Protein AF-A0A812UHP7-F1 (afdb_monomer_lite)

Radius of gyration: 18.54 Å; chains: 1; bounding box: 43×24×58 Å

Secondary structure (DSSP, 8-state):
-HHHHHHHHHHHHHHHHHHHHHHHHHHHHHHHHHHHHHHH-HHHHHHHHHHHHHHHHHHHHHHHHH---THHHHHHHHHH---HHHHHHHHHHHHHHHHHHTT-

InterPro domains:
  IPR036259 MFS transporter superfamily [G3DSA:1.20.1250.20] (3-102)
  IPR036259 MFS transporter superfamily [SSF103473] (8-95)

Organism: NCBI:txid878477

pLDDT: mean 80.84, std 5.12, range [55.75, 88.25]

Structure (mmCIF, N/CA/C/O backbone):
data_AF-A0A812UHP7-F1
#
_entry.id   AF-A0A812UHP7-F1
#
loop_
_atom_site.group_PDB
_atom_site.id
_atom_site.type_symbol
_atom_site.label_atom_id
_atom_site.label_alt_id
_atom_site.label_comp_id
_atom_site.label_asym_id
_atom_site.label_entity_id
_atom_site.label_seq_id
_atom_site.pdbx_PDB_ins_code
_atom_site.Cartn_x
_atom_site.Cartn_y
_atom_site.Cartn_z
_atom_site.occupancy
_atom_site.B_iso_or_equiv
_atom_site.auth_seq_id
_atom_site.auth_comp_id
_atom_site.auth_asym_id
_atom_site.auth_atom_id
_atom_site.pdbx_PDB_model_num
ATOM 1 N N . MET A 1 1 ? 25.227 8.575 -22.481 1.00 57.00 1 MET A N 1
ATOM 2 C CA . MET A 1 1 ? 24.457 9.196 -21.381 1.00 57.00 1 MET A CA 1
ATOM 3 C C . MET A 1 1 ? 22.945 9.098 -21.595 1.00 57.00 1 MET A C 1
ATOM 5 O O . MET A 1 1 ? 22.236 9.124 -20.602 1.00 57.00 1 MET A O 1
ATOM 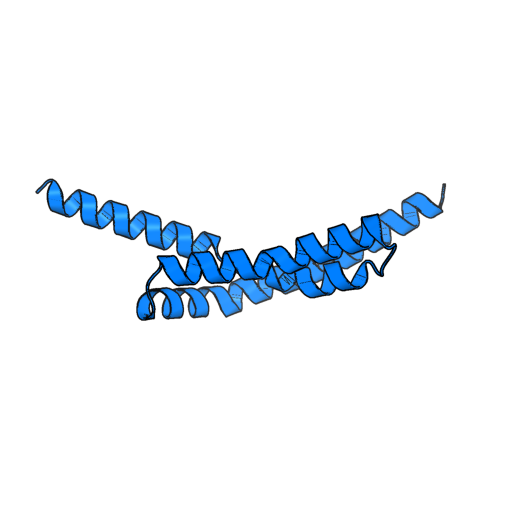9 N N . ASP A 1 2 ? 22.453 8.873 -22.821 1.00 76.50 2 ASP A N 1
ATOM 10 C CA . ASP A 1 2 ? 21.007 8.771 -23.111 1.00 76.50 2 ASP A CA 1
ATOM 11 C C . ASP A 1 2 ? 20.261 7.647 -22.377 1.00 76.50 2 ASP A C 1
ATOM 13 O O . ASP A 1 2 ? 19.099 7.812 -22.017 1.00 76.50 2 ASP A O 1
ATOM 17 N N . TYR A 1 3 ? 20.921 6.516 -22.102 1.00 77.62 3 TYR A N 1
ATOM 18 C CA . TYR A 1 3 ? 20.265 5.366 -21.468 1.00 77.62 3 TYR A CA 1
ATOM 19 C C . TYR A 1 3 ? 19.784 5.661 -20.038 1.00 77.62 3 TYR A C 1
ATOM 21 O O . TYR A 1 3 ? 18.705 5.221 -19.651 1.00 77.62 3 TYR A O 1
ATOM 29 N N . CYS A 1 4 ? 20.550 6.437 -19.259 1.00 81.94 4 CYS A N 1
ATOM 30 C CA . CYS A 1 4 ? 20.145 6.838 -17.911 1.00 81.94 4 CYS A CA 1
ATOM 31 C C . CYS A 1 4 ? 18.913 7.741 -17.960 1.00 81.94 4 CYS A C 1
ATOM 33 O O . CYS A 1 4 ? 18.013 7.605 -17.139 1.00 81.94 4 CYS A O 1
ATOM 35 N N . GLN A 1 5 ? 18.866 8.654 -18.931 1.00 86.56 5 GLN A N 1
ATOM 36 C CA . GLN A 1 5 ? 17.778 9.615 -19.054 1.00 86.56 5 GLN A CA 1
ATOM 37 C C . GLN A 1 5 ? 16.482 8.949 -19.532 1.00 86.56 5 GLN A C 1
ATOM 39 O O . GLN A 1 5 ? 15.418 9.237 -18.988 1.00 86.56 5 GLN A O 1
ATOM 44 N N . ALA A 1 6 ? 16.569 8.009 -20.479 1.00 83.88 6 ALA A N 1
ATOM 45 C CA . ALA A 1 6 ? 15.428 7.200 -20.902 1.00 83.88 6 ALA A CA 1
ATOM 46 C C . ALA A 1 6 ? 14.873 6.352 -19.743 1.00 83.88 6 ALA A C 1
ATOM 48 O O . ALA A 1 6 ? 13.675 6.384 -19.480 1.00 83.88 6 ALA A O 1
ATOM 49 N N . ALA A 1 7 ? 15.752 5.689 -18.981 1.00 79.88 7 ALA A N 1
ATOM 50 C CA . ALA A 1 7 ? 15.346 4.889 -17.825 1.00 79.88 7 ALA A CA 1
ATOM 51 C C . ALA A 1 7 ? 14.647 5.724 -16.735 1.00 79.88 7 ALA A C 1
ATOM 53 O O . ALA A 1 7 ? 13.674 5.272 -16.132 1.00 79.88 7 ALA A O 1
ATOM 54 N N . ILE A 1 8 ? 15.114 6.955 -16.493 1.00 83.81 8 ILE A N 1
ATOM 55 C CA . ILE A 1 8 ? 14.467 7.876 -15.550 1.00 83.81 8 ILE A CA 1
ATOM 56 C C . ILE A 1 8 ? 13.075 8.275 -16.051 1.00 83.81 8 ILE A C 1
ATOM 58 O O . ILE A 1 8 ? 12.121 8.225 -15.277 1.00 83.81 8 ILE A O 1
ATOM 62 N N . ASN A 1 9 ? 12.941 8.640 -17.328 1.00 86.75 9 ASN A N 1
ATOM 63 C CA . ASN A 1 9 ? 11.659 9.057 -17.901 1.00 86.75 9 ASN A CA 1
ATOM 64 C C . ASN A 1 9 ? 10.610 7.938 -17.856 1.00 86.75 9 ASN A C 1
ATOM 66 O O . ASN A 1 9 ? 9.468 8.196 -17.476 1.00 86.75 9 ASN A O 1
ATOM 70 N N . ASP A 1 10 ? 11.004 6.702 -18.166 1.00 84.38 10 ASP A N 1
ATOM 71 C CA . ASP A 1 10 ? 10.112 5.545 -18.077 1.00 84.38 10 ASP A CA 1
ATOM 72 C C . ASP A 1 10 ? 9.654 5.310 -16.635 1.00 84.38 10 ASP A C 1
ATOM 74 O O . ASP A 1 10 ? 8.463 5.123 -16.374 1.00 84.38 10 ASP A O 1
ATOM 78 N N . ASN A 1 11 ? 10.579 5.386 -15.673 1.00 81.56 11 ASN A N 1
ATOM 79 C CA . ASN A 1 11 ? 10.241 5.228 -14.264 1.00 81.56 11 ASN A CA 1
ATOM 80 C C . ASN A 1 11 ? 9.280 6.320 -13.770 1.00 81.56 11 ASN A C 1
ATOM 82 O O . ASN A 1 11 ? 8.330 6.019 -13.049 1.00 81.56 11 ASN A O 1
ATOM 86 N N . LEU A 1 12 ? 9.495 7.578 -14.167 1.00 84.62 12 LEU A N 1
ATOM 87 C CA . LEU A 1 12 ? 8.615 8.693 -13.809 1.00 84.62 12 LEU A CA 1
ATOM 88 C C . LEU A 1 12 ? 7.210 8.516 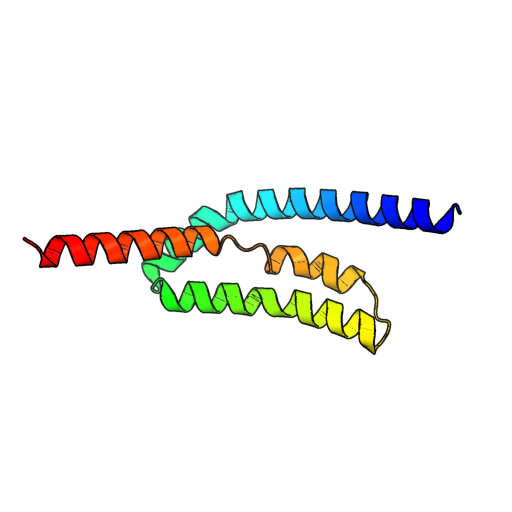-14.393 1.00 84.62 12 LEU A C 1
ATOM 90 O O . LEU A 1 12 ? 6.224 8.708 -13.680 1.00 84.62 12 LEU A O 1
ATOM 94 N N . PHE A 1 13 ? 7.113 8.106 -15.660 1.00 87.44 13 PHE A N 1
ATOM 95 C CA . PHE A 1 13 ? 5.831 7.861 -16.314 1.00 87.44 13 PHE A CA 1
ATOM 96 C C . PHE A 1 13 ? 5.042 6.773 -15.578 1.00 87.44 13 PHE A C 1
ATOM 98 O O . PHE A 1 13 ? 3.927 7.027 -15.118 1.00 87.44 13 PHE A O 1
ATOM 105 N N . TRP A 1 14 ? 5.643 5.599 -15.366 1.00 81.25 14 TRP A N 1
ATOM 106 C CA . TRP A 1 14 ? 4.980 4.489 -14.678 1.00 81.25 14 TRP A CA 1
ATOM 107 C C . TRP A 1 14 ? 4.647 4.807 -13.219 1.00 81.25 14 TRP A C 1
ATOM 109 O O . TRP A 1 14 ? 3.547 4.493 -12.767 1.00 81.25 14 TRP A O 1
ATOM 119 N N . SER A 1 15 ? 5.534 5.501 -12.503 1.00 81.00 15 SER A N 1
ATOM 120 C CA . SER A 1 15 ? 5.274 5.926 -11.122 1.00 81.00 15 SER A CA 1
ATOM 121 C C . SER A 1 15 ? 4.082 6.882 -11.036 1.00 81.00 15 SER A C 1
ATOM 123 O O . SER A 1 15 ? 3.256 6.754 -10.136 1.00 81.00 15 SER A O 1
ATOM 125 N N . SER A 1 16 ? 3.945 7.809 -11.990 1.00 85.31 16 SER A N 1
ATOM 126 C CA . SER A 1 16 ? 2.818 8.749 -12.016 1.00 85.31 16 SER A CA 1
ATOM 127 C C . SER A 1 16 ? 1.480 8.064 -12.314 1.00 85.31 16 SER A C 1
ATOM 129 O O . SER A 1 16 ? 0.484 8.342 -11.646 1.00 85.31 16 SER A O 1
ATOM 131 N N . VAL A 1 17 ? 1.464 7.109 -13.251 1.00 85.94 17 VAL A N 1
ATOM 132 C CA . VAL A 1 17 ? 0.276 6.307 -13.584 1.00 85.94 17 VAL A CA 1
ATOM 133 C C . VAL A 1 17 ? -0.177 5.490 -12.376 1.00 85.94 17 VAL A C 1
ATOM 135 O O . VAL A 1 17 ? -1.363 5.471 -12.047 1.00 85.94 17 VAL A O 1
ATOM 138 N N . ILE A 1 18 ? 0.765 4.853 -11.680 1.00 82.44 18 ILE A N 1
ATOM 139 C CA . ILE A 1 18 ? 0.463 4.039 -10.501 1.00 82.44 18 ILE A CA 1
ATOM 140 C C . ILE A 1 18 ? 0.020 4.911 -9.332 1.00 82.44 18 ILE A C 1
ATOM 142 O O . ILE A 1 18 ? -0.937 4.553 -8.658 1.00 82.44 18 ILE A O 1
ATOM 146 N N . GLY A 1 19 ? 0.644 6.071 -9.118 1.00 82.19 19 GLY A N 1
ATOM 147 C CA . GLY A 1 19 ? 0.220 7.008 -8.077 1.00 82.19 19 GLY A CA 1
ATOM 148 C C . GLY A 1 19 ? -1.210 7.518 -8.293 1.00 82.19 19 GLY A C 1
ATOM 149 O O . GLY A 1 19 ? -1.999 7.584 -7.347 1.00 82.19 19 GLY A O 1
ATOM 150 N N . ALA A 1 20 ? -1.586 7.812 -9.541 1.00 85.94 20 ALA A N 1
ATOM 151 C CA . ALA A 1 20 ? -2.952 8.204 -9.882 1.00 85.94 20 ALA A CA 1
ATOM 152 C C . ALA A 1 20 ? -3.952 7.054 -9.665 1.00 85.94 20 ALA A C 1
ATOM 154 O O . ALA A 1 20 ? -5.004 7.256 -9.055 1.00 85.94 20 ALA A O 1
ATOM 155 N N . ALA A 1 21 ? -3.608 5.840 -10.109 1.00 83.81 21 ALA A N 1
ATOM 156 C CA . ALA A 1 21 ? -4.427 4.650 -9.888 1.00 83.81 21 ALA A CA 1
ATOM 157 C C . ALA A 1 21 ? -4.579 4.331 -8.390 1.00 83.81 21 ALA A C 1
ATOM 159 O O . ALA A 1 21 ? -5.691 4.094 -7.927 1.00 83.81 21 ALA A O 1
ATOM 160 N N . GLY A 1 22 ? -3.491 4.401 -7.620 1.00 83.50 22 GLY A N 1
ATOM 161 C CA . GLY A 1 22 ? -3.481 4.215 -6.170 1.00 83.50 22 GLY A CA 1
ATOM 162 C C . GLY A 1 22 ? -4.376 5.227 -5.461 1.00 83.50 22 GLY A C 1
ATOM 163 O O . GLY A 1 22 ? -5.221 4.843 -4.662 1.00 83.50 22 GLY A O 1
ATOM 164 N N . SER A 1 23 ? -4.298 6.508 -5.831 1.00 82.75 23 SER A N 1
ATOM 165 C CA . SER A 1 23 ? -5.170 7.557 -5.275 1.00 82.75 23 SER A CA 1
ATOM 166 C C . SER A 1 23 ? -6.656 7.271 -5.520 1.00 82.75 23 SER A C 1
ATOM 168 O O . SER A 1 23 ? -7.487 7.448 -4.629 1.00 82.75 23 SER A O 1
ATOM 170 N N . PHE A 1 24 ? -6.998 6.784 -6.715 1.00 85.19 24 PHE A N 1
ATOM 171 C CA . PHE A 1 24 ? -8.363 6.369 -7.033 1.00 85.19 24 PHE A CA 1
ATOM 172 C C . PHE A 1 24 ? -8.799 5.143 -6.216 1.00 85.19 24 PHE A C 1
ATOM 174 O O . PHE A 1 24 ? -9.904 5.126 -5.671 1.00 85.19 24 PHE A O 1
ATOM 181 N N . LEU A 1 25 ? -7.921 4.143 -6.071 1.00 84.00 25 LEU A N 1
ATOM 182 C CA . LEU A 1 25 ? -8.158 2.989 -5.203 1.00 84.00 25 LEU A CA 1
ATOM 183 C C . LEU A 1 25 ? -8.370 3.411 -3.746 1.00 84.00 25 LEU A C 1
ATOM 185 O O . LEU A 1 25 ? -9.299 2.915 -3.120 1.00 84.00 25 LEU A O 1
ATOM 189 N N . HIS A 1 26 ? -7.584 4.347 -3.215 1.00 83.25 26 HIS A N 1
ATOM 190 C CA . HIS A 1 26 ? -7.775 4.870 -1.861 1.00 83.25 26 HIS A CA 1
ATOM 191 C C . HIS A 1 26 ? -9.136 5.541 -1.691 1.00 83.25 26 HIS A C 1
ATOM 193 O O . HIS A 1 26 ? -9.803 5.319 -0.682 1.00 83.25 26 HIS A O 1
ATOM 199 N N . PHE A 1 27 ? -9.569 6.325 -2.678 1.00 84.25 27 PHE A N 1
ATOM 200 C CA . PHE A 1 27 ? -10.870 6.985 -2.641 1.00 84.25 27 PHE A CA 1
ATOM 201 C C . PHE A 1 27 ? -12.030 5.978 -2.654 1.00 84.25 27 PHE A C 1
ATOM 203 O O . PHE A 1 27 ? -12.980 6.123 -1.889 1.00 84.25 27 PHE A O 1
ATOM 210 N N . ALA A 1 28 ? -11.942 4.937 -3.487 1.00 85.50 28 ALA A N 1
ATOM 211 C CA . ALA A 1 28 ? -13.000 3.938 -3.623 1.00 85.50 28 ALA A CA 1
ATOM 212 C C . ALA A 1 28 ? -13.001 2.895 -2.489 1.00 85.50 28 ALA A C 1
ATOM 214 O O . ALA A 1 28 ? -14.046 2.592 -1.914 1.00 85.50 28 ALA A O 1
ATOM 215 N N . LEU A 1 29 ? -11.833 2.338 -2.158 1.00 83.06 29 LEU A N 1
ATOM 216 C CA . LEU A 1 29 ? -11.689 1.275 -1.161 1.00 83.06 29 LEU A CA 1
ATOM 217 C C . LEU A 1 29 ? -11.580 1.795 0.270 1.00 83.06 29 LEU A C 1
ATOM 219 O O . LEU A 1 29 ? -11.811 1.019 1.190 1.00 83.06 29 LEU A O 1
ATOM 223 N N . GLY A 1 30 ? -11.261 3.073 0.479 1.00 81.75 30 GLY A N 1
ATOM 224 C CA . GLY A 1 30 ? -11.212 3.698 1.803 1.00 81.75 30 GLY A CA 1
ATOM 225 C C . GLY A 1 30 ? -12.496 3.494 2.614 1.00 81.75 30 GLY A C 1
ATOM 226 O O . GLY A 1 30 ? -12.444 2.836 3.655 1.00 81.75 30 GLY A O 1
ATOM 227 N N . PRO A 1 31 ? -13.661 3.984 2.145 1.00 82.06 31 PRO A N 1
ATOM 228 C CA . PRO A 1 31 ? -14.922 3.802 2.864 1.00 82.06 31 PRO A CA 1
ATOM 229 C C . PRO A 1 31 ? -15.348 2.330 2.940 1.00 82.06 31 PRO A C 1
ATOM 231 O O . PRO A 1 31 ? -15.881 1.899 3.960 1.00 82.06 31 PRO A O 1
ATOM 234 N N . PHE A 1 32 ? -15.078 1.539 1.894 1.00 84.62 32 PHE A N 1
ATOM 235 C CA . PHE A 1 32 ? -15.413 0.114 1.872 1.00 84.62 32 PHE A CA 1
ATOM 236 C C . PHE A 1 32 ? -14.657 -0.674 2.949 1.00 84.62 32 PHE A C 1
ATOM 238 O O . PHE A 1 32 ? -15.259 -1.442 3.696 1.00 84.62 32 PHE A O 1
ATOM 245 N N . LEU A 1 33 ? -13.345 -0.459 3.065 1.00 82.81 33 LEU A N 1
ATOM 246 C CA . LEU A 1 33 ? -12.509 -1.120 4.064 1.00 82.81 33 LEU A CA 1
ATOM 247 C C . LEU A 1 33 ? -12.786 -0.615 5.482 1.00 82.81 33 LEU A C 1
ATOM 249 O O . LEU A 1 33 ? -12.694 -1.407 6.416 1.00 82.81 33 LEU A O 1
ATOM 253 N N . GLY A 1 34 ? -13.174 0.654 5.642 1.00 81.44 34 GLY A N 1
ATOM 254 C CA . GLY A 1 34 ? -13.668 1.184 6.915 1.00 81.44 34 GLY A CA 1
ATOM 255 C C . GLY A 1 34 ? -14.910 0.431 7.399 1.00 81.44 34 GLY A C 1
ATOM 256 O O . GLY A 1 34 ? -14.885 -0.170 8.469 1.00 81.44 34 GLY A O 1
ATOM 257 N N . ALA A 1 35 ? -15.946 0.348 6.558 1.00 82.88 35 ALA A N 1
ATOM 258 C CA . ALA A 1 35 ? -17.170 -0.387 6.887 1.00 82.88 35 ALA A CA 1
ATOM 259 C C . ALA A 1 35 ? -16.913 -1.886 7.137 1.00 82.88 35 ALA A C 1
ATOM 261 O O . ALA A 1 35 ? -17.497 -2.496 8.034 1.00 82.88 35 ALA A O 1
ATOM 262 N N . LEU A 1 36 ? -16.007 -2.492 6.364 1.00 82.56 36 LEU A N 1
ATOM 263 C CA . LEU A 1 36 ? -15.625 -3.892 6.534 1.00 82.56 36 LEU A CA 1
ATOM 264 C C . LEU A 1 36 ? -14.890 -4.119 7.868 1.00 82.56 36 LEU A C 1
ATOM 266 O O . LEU A 1 36 ? -15.191 -5.084 8.575 1.00 82.56 36 LEU A O 1
ATOM 270 N N . SER A 1 37 ? -13.995 -3.203 8.243 1.00 81.81 37 SER A N 1
ATOM 271 C CA . SER A 1 37 ? -13.286 -3.186 9.530 1.00 81.81 37 SER A CA 1
ATOM 272 C C . SER A 1 37 ? -14.231 -3.076 10.724 1.00 81.81 37 SER A C 1
ATOM 274 O O . SER A 1 37 ? -14.022 -3.758 11.728 1.00 81.81 37 SER A O 1
ATOM 276 N N . ASP A 1 38 ? -15.293 -2.284 10.607 1.00 80.44 38 ASP A N 1
ATOM 277 C CA . ASP A 1 38 ? -16.283 -2.142 11.676 1.00 80.44 38 ASP A CA 1
ATOM 278 C C . ASP A 1 38 ? -17.122 -3.420 11.874 1.00 80.44 38 ASP A C 1
ATOM 280 O O . ASP A 1 38 ? -17.550 -3.711 12.987 1.00 80.44 38 ASP A O 1
ATOM 284 N N . SER A 1 39 ? -17.308 -4.236 10.827 1.00 83.56 39 SER A N 1
ATOM 285 C CA . SER A 1 39 ? -18.102 -5.477 10.899 1.00 83.56 39 SER A CA 1
ATOM 286 C C . SER A 1 39 ? -17.325 -6.726 11.347 1.00 83.56 39 SER A C 1
ATOM 288 O O . SER A 1 39 ? -17.867 -7.570 12.057 1.00 83.56 39 SER A O 1
ATOM 290 N N . ILE A 1 40 ? -16.063 -6.868 10.925 1.00 82.44 40 ILE A N 1
ATOM 291 C CA . ILE A 1 40 ? -15.226 -8.063 11.170 1.00 82.44 40 ILE A CA 1
ATOM 292 C C . ILE A 1 40 ? -14.263 -7.847 12.352 1.00 82.44 40 ILE A C 1
ATOM 294 O O . ILE A 1 40 ? -13.706 -8.802 12.898 1.00 82.44 40 ILE A O 1
ATOM 298 N N . GLY A 1 41 ? -14.083 -6.595 12.774 1.00 77.81 41 GLY A N 1
ATOM 299 C CA . GLY A 1 41 ? -13.124 -6.179 13.786 1.00 77.81 41 GLY A CA 1
ATOM 300 C C . GLY A 1 41 ? -11.853 -5.600 13.163 1.00 77.81 41 GLY A C 1
ATOM 301 O O . GLY A 1 41 ? -11.354 -6.060 12.134 1.00 77.81 41 GLY A O 1
ATOM 302 N N . ARG A 1 42 ? -11.286 -4.586 13.825 1.00 78.44 42 ARG A N 1
ATOM 303 C CA . ARG A 1 42 ? -10.215 -3.753 13.248 1.00 78.44 42 ARG A CA 1
ATOM 304 C C . ARG A 1 42 ? -8.876 -4.481 13.100 1.00 78.44 42 ARG A C 1
ATOM 306 O O . ARG A 1 42 ? -8.192 -4.3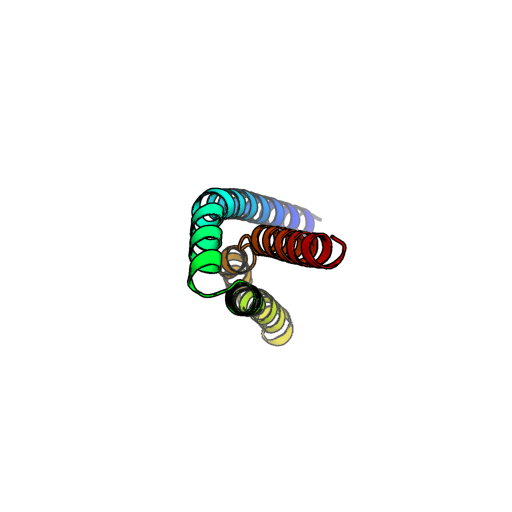52 12.088 1.00 78.44 42 ARG A O 1
ATOM 313 N N . ARG A 1 43 ? -8.516 -5.316 14.082 1.00 79.94 43 ARG A N 1
ATOM 314 C CA . ARG A 1 43 ? -7.248 -6.075 14.110 1.00 79.94 43 ARG A CA 1
ATOM 315 C C . ARG A 1 43 ? -7.057 -7.041 12.924 1.00 79.94 43 ARG A C 1
ATOM 317 O O . ARG A 1 43 ? -6.003 -6.962 12.293 1.00 79.94 43 ARG A O 1
ATOM 324 N N . PRO A 1 44 ? -8.004 -7.945 12.589 1.00 82.00 44 PRO A N 1
ATOM 325 C CA . PRO A 1 44 ? -7.820 -8.870 11.469 1.00 82.00 44 PRO A CA 1
ATOM 326 C C . PRO A 1 44 ? -7.736 -8.148 10.122 1.00 82.00 44 PRO A C 1
ATOM 328 O O . PRO A 1 44 ? -6.927 -8.542 9.286 1.00 82.00 44 PRO A O 1
ATOM 331 N N . VAL A 1 45 ? -8.497 -7.066 9.918 1.00 82.12 45 VAL A N 1
ATOM 332 C CA . VAL A 1 45 ? -8.481 -6.311 8.654 1.00 82.12 45 VAL A CA 1
ATOM 333 C C . VAL A 1 45 ? -7.147 -5.599 8.440 1.00 82.12 45 VAL A C 1
ATOM 335 O O . VAL A 1 45 ? -6.602 -5.653 7.337 1.00 82.12 45 VAL A O 1
ATOM 338 N N . ILE A 1 46 ? -6.568 -5.016 9.495 1.00 82.44 46 ILE A N 1
ATOM 339 C CA . ILE A 1 46 ? -5.225 -4.419 9.442 1.00 82.44 46 ILE A CA 1
ATOM 340 C C . ILE A 1 46 ? -4.182 -5.466 9.036 1.00 82.44 46 ILE A C 1
ATOM 342 O O . ILE A 1 46 ? -3.380 -5.220 8.132 1.00 82.44 46 ILE A O 1
ATOM 346 N N . VAL A 1 47 ? -4.194 -6.642 9.671 1.00 82.56 47 VAL A N 1
ATOM 347 C CA . VAL A 1 47 ? -3.239 -7.718 9.362 1.00 82.56 47 VAL A CA 1
ATOM 348 C C . VAL A 1 47 ? -3.409 -8.206 7.925 1.00 82.56 47 VAL A C 1
ATOM 350 O O . VAL A 1 47 ? -2.420 -8.361 7.216 1.00 82.56 47 VAL A O 1
ATOM 353 N N . LEU A 1 48 ? -4.644 -8.397 7.464 1.00 82.00 48 LEU A N 1
ATOM 354 C CA . LEU A 1 48 ? -4.935 -8.911 6.126 1.00 82.00 48 LEU A CA 1
ATOM 355 C C . LEU A 1 48 ? -4.506 -7.923 5.032 1.00 82.00 48 LEU A C 1
ATOM 357 O O . LEU A 1 48 ? -3.851 -8.323 4.071 1.00 82.00 48 LEU A O 1
ATOM 361 N N . CYS A 1 49 ? -4.778 -6.626 5.214 1.00 80.94 49 CYS A N 1
ATOM 362 C CA . CYS A 1 49 ? -4.311 -5.595 4.284 1.00 80.94 49 CYS A CA 1
ATOM 363 C C . CYS A 1 49 ? -2.782 -5.453 4.302 1.00 80.94 49 CYS A C 1
ATOM 365 O O . CYS A 1 49 ? -2.170 -5.262 3.257 1.00 80.94 49 CYS A O 1
ATOM 367 N N . SER A 1 50 ? -2.152 -5.607 5.471 1.00 79.38 50 SER A N 1
ATOM 368 C CA . SER A 1 50 ? -0.688 -5.578 5.583 1.00 79.38 50 SER A CA 1
ATOM 369 C C . SER A 1 50 ? -0.054 -6.781 4.876 1.00 79.38 50 SER A C 1
ATOM 371 O O . SER A 1 50 ? 0.939 -6.635 4.168 1.00 79.38 50 SER A O 1
ATOM 373 N N . LEU A 1 51 ? -0.661 -7.967 5.004 1.00 81.50 51 LEU A N 1
ATOM 374 C CA . LEU A 1 51 ? -0.240 -9.191 4.317 1.00 81.50 51 LEU A CA 1
ATOM 375 C C . LEU A 1 51 ? -0.357 -9.076 2.790 1.00 81.50 51 LEU A C 1
ATOM 377 O O . LEU A 1 51 ? 0.523 -9.550 2.073 1.00 81.50 51 LEU A O 1
ATOM 381 N N . LEU A 1 52 ? -1.396 -8.397 2.298 1.00 82.31 52 LEU A N 1
ATOM 382 C CA . LEU A 1 52 ? -1.608 -8.127 0.871 1.00 82.31 52 LEU A CA 1
ATOM 383 C C . LEU A 1 52 ? -0.547 -7.205 0.246 1.00 82.31 52 LEU A C 1
ATOM 385 O O . LEU A 1 52 ? -0.408 -7.215 -0.975 1.00 82.31 52 LEU A O 1
ATOM 389 N N . GLY A 1 53 ? 0.233 -6.472 1.050 1.00 79.06 53 GLY A N 1
ATOM 390 C CA . GLY A 1 53 ? 1.332 -5.631 0.566 1.00 79.06 53 GLY A CA 1
ATOM 391 C C . GLY A 1 53 ? 2.653 -6.370 0.312 1.00 79.06 53 GLY A C 1
ATOM 392 O O . GLY A 1 53 ? 3.416 -5.981 -0.576 1.00 79.06 53 GLY A O 1
ATOM 393 N N . TYR A 1 54 ? 2.918 -7.482 1.007 1.00 81.88 54 TYR A N 1
ATOM 394 C CA . TYR A 1 54 ? 4.156 -8.272 0.851 1.00 81.88 54 TYR A CA 1
ATOM 395 C C . TYR A 1 54 ? 4.431 -8.843 -0.556 1.00 81.88 54 TYR A C 1
ATOM 397 O O . TYR A 1 54 ? 5.607 -8.932 -0.922 1.00 81.88 54 TYR A O 1
ATOM 405 N N . PRO A 1 55 ? 3.430 -9.216 -1.381 1.00 82.50 55 PRO A N 1
ATOM 406 C CA . PRO A 1 55 ? 3.653 -9.687 -2.746 1.00 82.50 55 PRO A CA 1
ATOM 407 C C . PRO A 1 55 ? 4.437 -8.697 -3.615 1.00 82.50 55 PRO A C 1
ATOM 409 O O . PRO A 1 55 ? 5.244 -9.125 -4.439 1.00 82.50 55 PRO A O 1
ATOM 412 N N . SER A 1 56 ? 4.256 -7.387 -3.409 1.00 81.25 56 SER A N 1
ATOM 413 C CA . SER A 1 56 ? 5.001 -6.356 -4.145 1.00 81.25 56 SER A CA 1
ATOM 414 C C . SER A 1 56 ? 6.507 -6.408 -3.841 1.00 81.25 56 SER A C 1
ATOM 416 O O . SER A 1 56 ? 7.336 -6.353 -4.752 1.00 81.25 56 SER A O 1
ATOM 418 N N . LEU A 1 57 ? 6.870 -6.625 -2.572 1.00 81.88 57 LEU A N 1
ATOM 419 C CA . LEU A 1 57 ? 8.256 -6.778 -2.123 1.00 81.88 57 LEU A CA 1
ATOM 420 C C . LEU A 1 57 ? 8.866 -8.088 -2.632 1.00 81.88 57 LEU A C 1
ATOM 422 O O . LEU A 1 57 ? 10.025 -8.109 -3.046 1.00 81.88 57 LEU A O 1
ATOM 426 N N . LEU A 1 58 ? 8.085 -9.173 -2.653 1.00 84.06 58 LEU A N 1
ATOM 427 C CA . LEU A 1 58 ? 8.518 -10.454 -3.218 1.00 84.06 58 LEU A CA 1
ATOM 428 C C . LEU A 1 58 ? 8.778 -10.358 -4.726 1.00 84.06 58 LEU A C 1
ATOM 430 O O . LEU A 1 58 ? 9.765 -10.916 -5.205 1.00 84.06 58 LEU A O 1
ATOM 434 N N . ALA A 1 59 ? 7.947 -9.627 -5.473 1.00 81.88 59 ALA A N 1
ATOM 435 C CA . ALA A 1 59 ? 8.172 -9.379 -6.896 1.00 81.88 59 ALA A CA 1
ATOM 436 C C . ALA A 1 59 ? 9.473 -8.595 -7.141 1.00 81.88 59 ALA A C 1
ATOM 438 O O . ALA A 1 59 ? 10.255 -8.948 -8.025 1.00 81.88 59 ALA A O 1
ATOM 439 N N . LEU A 1 60 ? 9.761 -7.596 -6.303 1.00 82.06 60 LEU A N 1
ATOM 440 C CA . LEU A 1 60 ? 10.997 -6.816 -6.377 1.00 82.06 60 LEU A CA 1
ATOM 441 C C . LEU A 1 60 ? 12.231 -7.663 -6.020 1.00 82.06 60 LEU A C 1
ATOM 443 O O . LEU A 1 60 ? 13.265 -7.583 -6.679 1.00 82.06 60 LEU A O 1
ATOM 447 N N . MET A 1 61 ? 12.104 -8.551 -5.036 1.00 84.62 61 MET A N 1
ATOM 448 C CA . MET A 1 61 ? 13.142 -9.519 -4.682 1.00 84.62 61 MET A CA 1
ATOM 449 C C . MET A 1 61 ? 13.414 -10.506 -5.834 1.00 84.62 61 MET A C 1
ATOM 451 O O . MET A 1 61 ? 14.567 -10.746 -6.194 1.00 84.62 61 MET A O 1
ATOM 455 N N . LEU A 1 62 ? 12.367 -11.017 -6.489 1.00 84.31 62 LEU A N 1
ATOM 456 C CA . LEU A 1 62 ? 12.479 -11.887 -7.667 1.00 84.31 62 LEU A CA 1
ATOM 457 C C . LEU A 1 62 ? 13.108 -11.188 -8.877 1.00 84.31 62 LEU A C 1
ATOM 459 O O . LEU A 1 62 ? 13.783 -11.846 -9.677 1.00 84.31 62 LEU A O 1
ATOM 463 N N . PHE A 1 63 ? 12.903 -9.880 -9.030 1.00 82.94 63 PHE A N 1
ATOM 464 C CA . PHE A 1 63 ? 13.596 -9.083 -10.039 1.00 82.94 63 PHE A CA 1
ATOM 465 C C . PHE A 1 63 ? 15.108 -9.114 -9.793 1.00 82.94 63 PHE A C 1
ATOM 467 O O . PHE A 1 63 ? 15.866 -9.490 -10.683 1.00 82.94 63 PHE A O 1
ATOM 474 N N . VAL A 1 64 ? 15.541 -8.832 -8.561 1.00 85.06 64 VAL A N 1
ATOM 475 C CA . VAL A 1 64 ? 16.966 -8.790 -8.195 1.00 85.06 64 VAL A CA 1
ATOM 476 C C . VAL A 1 64 ? 17.643 -10.157 -8.338 1.00 85.06 64 VAL A C 1
ATOM 478 O O . VAL A 1 64 ? 18.730 -10.245 -8.903 1.00 85.06 64 VAL A O 1
ATOM 481 N N . TYR A 1 65 ? 17.016 -11.234 -7.855 1.00 86.00 65 TYR A N 1
ATOM 482 C CA . TYR A 1 65 ? 17.659 -12.555 -7.822 1.00 86.00 65 TYR A CA 1
ATOM 483 C C . TYR A 1 65 ? 17.534 -13.357 -9.116 1.00 86.00 65 TYR A C 1
ATOM 485 O O . TYR A 1 65 ? 18.392 -14.192 -9.400 1.00 86.00 65 TYR A O 1
ATOM 493 N N . ARG A 1 66 ? 16.457 -13.162 -9.884 1.00 83.88 66 ARG A N 1
ATOM 494 C CA . ARG A 1 66 ? 16.154 -13.996 -11.057 1.00 83.88 66 ARG A CA 1
ATOM 495 C C . ARG A 1 66 ? 15.994 -13.202 -12.353 1.00 83.88 66 ARG A C 1
ATOM 497 O O . ARG A 1 66 ? 15.614 -13.785 -13.363 1.00 83.88 66 ARG A O 1
ATOM 504 N N . ASN A 1 67 ? 16.294 -11.900 -12.328 1.00 78.88 67 ASN A N 1
ATOM 505 C CA . ASN A 1 67 ? 16.195 -10.988 -13.471 1.00 78.88 67 ASN A CA 1
ATOM 506 C C . ASN A 1 67 ? 14.841 -11.102 -14.198 1.00 78.88 67 ASN A C 1
ATOM 508 O O . ASN A 1 67 ? 14.759 -11.146 -15.425 1.00 78.88 67 ASN A O 1
ATOM 512 N N . THR A 1 68 ? 13.771 -11.255 -13.412 1.00 78.25 68 THR A N 1
ATOM 513 C CA . THR A 1 68 ? 12.393 -11.331 -13.915 1.00 78.25 68 THR A CA 1
ATOM 514 C C . THR A 1 68 ? 11.921 -9.954 -14.388 1.00 78.25 68 THR A C 1
ATOM 516 O O . THR A 1 68 ? 12.644 -8.973 -14.276 1.00 78.25 68 THR A O 1
ATOM 519 N N . SER A 1 69 ? 10.733 -9.846 -14.983 1.00 76.19 69 SER A N 1
ATOM 520 C CA . SER A 1 69 ? 10.252 -8.553 -15.481 1.00 76.19 69 SER A CA 1
ATOM 521 C C . SER A 1 69 ? 9.802 -7.625 -14.344 1.00 76.19 69 SER A C 1
ATOM 523 O O . SER A 1 69 ? 9.031 -8.035 -13.479 1.00 76.19 69 SER A O 1
ATOM 525 N N . LEU A 1 70 ? 10.215 -6.353 -14.389 1.00 76.81 70 LEU A N 1
ATOM 526 C CA . LEU A 1 70 ? 9.818 -5.313 -13.427 1.00 76.81 70 LEU A CA 1
ATOM 527 C C . LEU A 1 70 ? 8.303 -5.009 -13.465 1.00 76.81 70 LEU A C 1
ATOM 529 O O . LEU A 1 70 ? 7.746 -4.489 -12.499 1.00 76.81 70 LEU A O 1
ATOM 533 N N . TYR A 1 71 ? 7.613 -5.379 -14.552 1.00 75.75 71 TYR A N 1
ATOM 534 C CA . TYR A 1 71 ? 6.169 -5.172 -14.702 1.00 75.75 71 TYR A CA 1
ATOM 535 C C . TYR A 1 71 ? 5.338 -5.891 -13.631 1.00 75.75 71 TYR A C 1
ATOM 537 O O . TYR A 1 71 ? 4.275 -5.396 -13.263 1.00 75.75 71 TYR A O 1
ATOM 545 N N . TYR A 1 72 ? 5.824 -7.009 -13.076 1.00 76.06 72 TYR A N 1
ATOM 546 C CA . TYR A 1 72 ? 5.129 -7.707 -11.988 1.00 76.06 72 TYR A CA 1
ATOM 547 C C . TYR A 1 72 ? 5.037 -6.857 -10.719 1.00 76.06 72 TYR A C 1
ATOM 549 O O . TYR A 1 72 ? 4.001 -6.841 -10.059 1.00 76.06 72 TYR A O 1
ATOM 557 N N . THR A 1 73 ? 6.091 -6.107 -10.407 1.00 76.62 73 THR A N 1
ATOM 558 C CA . THR A 1 73 ? 6.113 -5.188 -9.267 1.00 76.62 73 THR A CA 1
ATOM 559 C C . THR A 1 73 ? 5.104 -4.065 -9.470 1.00 76.62 73 THR A C 1
ATOM 561 O O . THR A 1 73 ? 4.292 -3.797 -8.589 1.00 76.62 73 THR A O 1
ATOM 564 N N . PHE A 1 74 ? 5.094 -3.456 -10.657 1.00 74.81 74 PHE A N 1
ATOM 565 C CA . PHE A 1 74 ? 4.162 -2.377 -10.983 1.00 74.81 74 PHE A CA 1
ATOM 566 C C . PHE A 1 74 ? 2.693 -2.821 -10.971 1.00 74.81 74 PHE A C 1
ATOM 568 O O . PHE A 1 74 ? 1.834 -2.058 -10.540 1.00 74.81 74 PHE A O 1
ATOM 575 N N . ALA A 1 75 ? 2.401 -4.059 -11.377 1.00 77.31 75 ALA A N 1
ATOM 576 C CA . ALA A 1 75 ? 1.050 -4.616 -11.316 1.00 77.31 75 ALA A CA 1
ATOM 577 C C . ALA A 1 75 ? 0.572 -4.894 -9.878 1.00 77.31 75 ALA A C 1
ATOM 579 O O . ALA A 1 75 ? -0.624 -4.816 -9.605 1.00 77.31 75 ALA A O 1
ATOM 580 N N . LEU A 1 76 ? 1.490 -5.220 -8.963 1.00 79.62 76 LEU A N 1
ATOM 581 C CA . LEU A 1 76 ? 1.177 -5.555 -7.568 1.00 79.62 76 LEU A CA 1
ATOM 582 C C . LEU A 1 76 ? 1.248 -4.352 -6.617 1.00 79.62 76 LEU A C 1
ATOM 584 O O . LEU A 1 76 ? 0.736 -4.439 -5.503 1.00 79.62 76 LEU A O 1
ATOM 588 N N . LEU A 1 77 ? 1.836 -3.231 -7.042 1.00 77.31 77 LEU A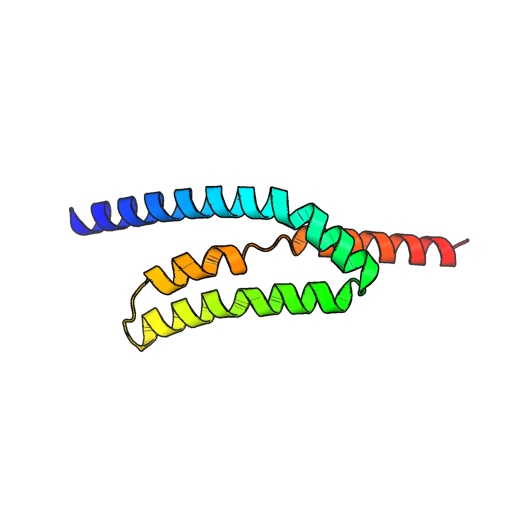 N 1
ATOM 589 C CA . LEU A 1 77 ? 1.912 -1.997 -6.251 1.00 77.31 77 LEU A CA 1
ATOM 590 C C . LEU A 1 77 ? 0.541 -1.488 -5.762 1.00 77.31 77 LEU A C 1
ATOM 592 O O . LEU A 1 77 ? 0.430 -1.171 -4.581 1.00 77.31 77 LEU A O 1
ATOM 596 N N . PRO A 1 78 ? -0.521 -1.456 -6.593 1.00 73.44 78 PRO A N 1
ATOM 597 C CA . PRO A 1 78 ? -1.846 -1.018 -6.147 1.00 73.44 78 PRO A CA 1
ATOM 598 C C . PRO A 1 78 ? -2.429 -1.860 -5.004 1.00 73.44 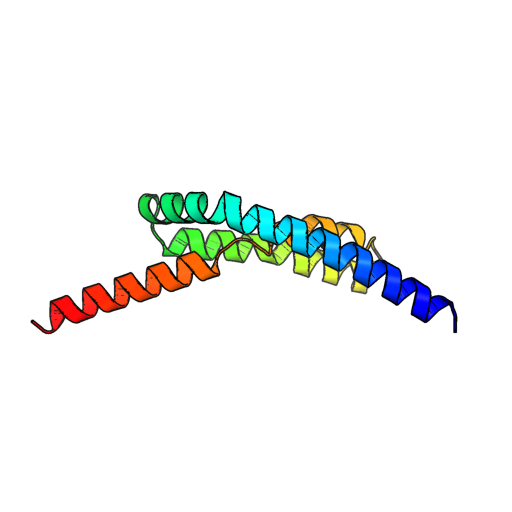78 PRO A C 1
ATOM 600 O O . PRO A 1 78 ? -3.242 -1.367 -4.231 1.00 73.44 78 PRO A O 1
ATOM 603 N N . LEU A 1 79 ? -2.016 -3.128 -4.887 1.00 72.00 79 LEU A N 1
ATOM 604 C CA . LEU A 1 79 ? -2.405 -4.009 -3.783 1.00 72.00 79 LEU A CA 1
ATOM 605 C C . LEU A 1 79 ? -1.669 -3.674 -2.477 1.00 72.00 79 LEU A C 1
ATOM 607 O O . LEU A 1 79 ? -2.183 -3.960 -1.399 1.00 72.00 79 LEU A O 1
ATOM 611 N N . ALA A 1 80 ? -0.473 -3.091 -2.570 1.00 71.62 80 ALA A N 1
ATOM 612 C CA . ALA A 1 80 ? 0.286 -2.617 -1.417 1.00 71.62 80 ALA A CA 1
ATOM 613 C C . ALA A 1 80 ? -0.202 -1.246 -0.923 1.00 71.62 80 ALA A C 1
ATOM 615 O O . ALA A 1 80 ? -0.167 -0.985 0.275 1.00 71.62 80 ALA A O 1
ATOM 616 N N . GLU A 1 81 ? -0.735 -0.420 -1.823 1.00 72.44 81 GLU A N 1
ATOM 617 C CA . GLU A 1 81 ? -1.348 0.887 -1.538 1.00 72.44 81 GLU A CA 1
ATOM 618 C C . GLU A 1 81 ? -2.819 0.757 -1.090 1.00 72.44 81 GLU A C 1
ATOM 620 O O . GLU A 1 81 ? -3.693 1.539 -1.461 1.00 72.44 81 GLU A O 1
ATOM 625 N N . LEU A 1 82 ? -3.148 -0.262 -0.294 1.00 77.56 82 LEU A N 1
ATOM 626 C CA . LEU A 1 82 ? -4.455 -0.300 0.361 1.00 77.56 82 LEU A CA 1
ATOM 627 C C . LEU A 1 82 ? -4.489 0.762 1.480 1.00 77.56 82 LEU A C 1
ATOM 629 O O . LEU A 1 82 ? -3.470 0.997 2.130 1.00 77.56 82 LEU A O 1
ATOM 633 N N . PRO A 1 83 ? -5.639 1.411 1.758 1.00 76.06 83 PRO A N 1
ATOM 634 C CA . PRO A 1 83 ? -5.779 2.464 2.775 1.00 76.06 83 PRO A CA 1
ATOM 635 C C . PRO A 1 83 ? -5.706 1.931 4.223 1.00 76.06 83 PRO A C 1
ATOM 637 O O . PRO A 1 83 ? -6.577 2.197 5.047 1.00 76.06 83 PRO A O 1
ATOM 640 N N . VAL A 1 84 ? -4.650 1.193 4.573 1.00 76.25 84 VAL A N 1
ATOM 641 C CA . VAL A 1 84 ? -4.456 0.611 5.910 1.00 76.25 84 VAL A CA 1
ATOM 642 C C . VAL A 1 84 ? -4.284 1.707 6.962 1.00 76.25 84 VAL A C 1
ATOM 644 O O . VAL A 1 84 ? -4.764 1.561 8.083 1.00 76.25 84 VAL A O 1
ATOM 647 N N . LEU A 1 85 ? -3.662 2.837 6.597 1.00 79.12 85 LEU A N 1
ATOM 648 C CA . LEU A 1 85 ? -3.466 3.986 7.491 1.00 79.12 85 LEU A CA 1
ATOM 649 C C . LEU A 1 85 ? -4.785 4.526 8.056 1.00 79.12 85 LEU A C 1
ATOM 651 O O . LEU A 1 85 ? -4.849 4.839 9.240 1.00 79.12 85 LEU A O 1
ATOM 655 N N . ALA A 1 86 ? -5.848 4.589 7.249 1.00 79.94 86 ALA A N 1
ATOM 656 C CA . ALA A 1 86 ? -7.153 5.059 7.715 1.00 79.94 86 ALA A CA 1
ATOM 657 C C . ALA A 1 86 ? -7.724 4.148 8.816 1.00 79.94 86 ALA A C 1
ATOM 659 O O . ALA A 1 86 ? -8.249 4.634 9.815 1.00 79.94 86 ALA A O 1
ATOM 660 N N . ILE A 1 87 ? -7.548 2.831 8.671 1.00 81.75 87 ILE A N 1
ATOM 661 C CA . ILE A 1 87 ? -7.993 1.830 9.650 1.00 81.75 87 ILE A CA 1
ATOM 662 C C . ILE A 1 87 ? -7.155 1.913 10.935 1.00 81.75 87 ILE A C 1
ATOM 664 O O . ILE A 1 87 ? -7.694 1.779 12.031 1.00 81.75 87 ILE A O 1
ATOM 668 N N . TRP A 1 88 ? -5.852 2.189 10.820 1.00 82.31 88 TRP A N 1
ATOM 669 C CA . TRP A 1 88 ? -4.986 2.446 11.975 1.00 82.31 88 TRP A CA 1
ATOM 670 C C . TRP A 1 88 ? -5.438 3.663 12.780 1.00 82.31 88 TRP A C 1
ATOM 672 O O . TRP A 1 88 ? -5.542 3.569 14.000 1.00 82.31 88 TRP A O 1
ATOM 682 N N . PHE A 1 89 ? -5.732 4.786 12.118 1.00 84.50 89 PHE A N 1
ATOM 683 C CA . PHE A 1 89 ? -6.239 5.977 12.804 1.00 84.50 89 PHE A CA 1
ATOM 684 C C . PHE A 1 89 ? -7.569 5.707 13.491 1.00 84.50 89 PHE A C 1
ATOM 686 O O . PHE A 1 89 ? -7.733 6.085 14.647 1.00 84.50 89 PHE A O 1
ATOM 693 N N . ALA A 1 90 ? -8.476 5.001 12.816 1.00 83.81 90 ALA A N 1
ATOM 694 C CA . ALA A 1 90 ? -9.734 4.590 13.413 1.00 83.81 90 ALA A CA 1
ATOM 695 C C . ALA A 1 90 ? -9.476 3.765 14.690 1.00 83.81 90 ALA A C 1
ATOM 697 O O . ALA A 1 90 ? -9.966 4.107 15.763 1.00 83.81 90 ALA A O 1
ATOM 698 N N . PHE A 1 91 ? -8.633 2.732 14.619 1.00 84.38 91 PHE A N 1
ATOM 699 C CA . PHE A 1 91 ? -8.313 1.889 15.774 1.00 84.38 91 PHE A CA 1
ATOM 700 C C . PHE A 1 91 ? -7.678 2.664 16.944 1.00 84.38 91 PHE A C 1
ATOM 702 O O . PHE A 1 91 ? -7.963 2.367 18.100 1.00 84.38 91 PHE A O 1
ATOM 709 N N . ILE A 1 92 ? -6.839 3.666 16.666 1.00 86.94 92 ILE A N 1
ATOM 710 C CA . ILE A 1 92 ? -6.271 4.541 17.704 1.00 86.94 92 ILE A CA 1
ATOM 711 C C . ILE A 1 92 ? -7.372 5.349 18.401 1.00 86.94 92 ILE A C 1
ATOM 713 O O . ILE A 1 92 ? -7.331 5.476 19.622 1.00 86.94 92 ILE A O 1
ATOM 717 N N . VAL A 1 93 ? -8.343 5.873 17.648 1.00 88.25 93 VAL A N 1
ATOM 718 C CA . VAL A 1 93 ? -9.470 6.633 18.209 1.00 88.25 93 VAL A CA 1
ATOM 719 C C . VAL A 1 93 ? -10.299 5.762 19.154 1.00 88.25 93 VAL A C 1
ATOM 721 O O . VAL A 1 93 ? -10.552 6.198 20.274 1.00 88.25 93 VAL A O 1
ATOM 724 N N . ASP A 1 94 ? -10.619 4.520 18.777 1.00 85.69 94 ASP A N 1
ATOM 725 C CA . ASP A 1 94 ? -11.368 3.612 19.664 1.00 85.69 94 ASP A CA 1
ATOM 726 C C . ASP A 1 94 ? -10.627 3.368 20.986 1.00 85.69 94 ASP A C 1
ATOM 728 O O . ASP A 1 94 ? -11.219 3.427 22.060 1.00 85.69 94 ASP A O 1
ATOM 732 N N . LEU A 1 95 ? -9.307 3.146 20.925 1.00 87.06 95 LEU A N 1
ATOM 733 C CA . LEU A 1 95 ? -8.487 2.935 22.123 1.00 87.06 95 LEU A CA 1
ATOM 734 C C . LEU A 1 95 ? -8.419 4.175 23.028 1.00 87.06 95 LEU A C 1
ATOM 736 O O . LEU A 1 95 ? -8.188 4.054 24.233 1.00 87.06 95 LEU A O 1
ATOM 740 N N . MET A 1 96 ? -8.549 5.374 22.456 1.00 85.94 96 MET A N 1
ATOM 741 C CA . MET A 1 96 ? -8.611 6.615 23.228 1.00 85.94 96 MET A CA 1
ATOM 742 C C . MET A 1 96 ? -9.970 6.785 23.910 1.00 85.94 96 MET A C 1
ATOM 744 O O . MET A 1 96 ? -10.009 7.235 25.055 1.00 85.94 96 MET A O 1
ATOM 748 N N . GLU A 1 97 ? -11.058 6.412 23.236 1.00 86.19 97 GLU A N 1
ATOM 749 C CA . GLU A 1 97 ? -12.418 6.483 23.777 1.00 86.19 97 GLU A CA 1
ATOM 750 C C . GLU A 1 97 ? -12.614 5.500 24.939 1.00 86.19 97 GLU A C 1
ATOM 752 O O . GLU A 1 97 ? -13.053 5.910 26.014 1.00 86.19 97 GLU A O 1
ATOM 757 N N . GLU A 1 98 ? -12.166 4.248 24.786 1.00 81.88 98 GLU A N 1
ATOM 758 C CA . GLU A 1 98 ? -12.173 3.248 25.866 1.00 81.88 98 GLU A CA 1
ATOM 759 C C . GLU A 1 98 ? -11.421 3.745 27.111 1.00 81.88 98 GLU A C 1
ATOM 761 O O . GLU A 1 98 ? -11.924 3.657 28.229 1.00 81.88 98 GLU A O 1
ATOM 766 N N . ARG A 1 99 ? -10.237 4.344 26.923 1.00 82.06 99 ARG A N 1
ATOM 767 C CA . ARG A 1 99 ? -9.437 4.890 28.029 1.00 82.06 99 ARG A CA 1
ATOM 768 C C . ARG A 1 99 ? -10.132 6.048 28.742 1.00 82.06 99 ARG A C 1
ATOM 770 O O . ARG A 1 99 ? -9.962 6.193 29.948 1.00 82.06 99 ARG A O 1
ATOM 777 N N . SER A 1 100 ? -10.852 6.901 28.015 1.00 76.56 100 SER A N 1
ATOM 778 C CA . SER A 1 100 ? -11.570 8.022 28.627 1.00 76.56 100 SER A CA 1
ATOM 779 C C . SER A 1 100 ? -12.694 7.530 29.538 1.00 76.56 100 SER A C 1
ATOM 781 O O . SER A 1 100 ? -12.893 8.102 30.604 1.00 76.56 100 SER A O 1
ATOM 783 N N . ALA A 1 101 ? -13.382 6.454 29.148 1.00 73.75 101 ALA A N 1
ATOM 784 C CA . ALA A 1 101 ? -14.482 5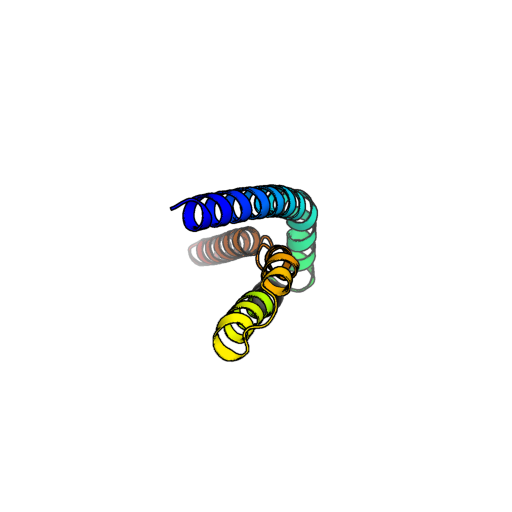.876 29.916 1.00 73.75 101 ALA A CA 1
ATOM 785 C C . ALA A 1 101 ? -14.041 5.192 31.225 1.00 73.75 101 ALA A C 1
ATOM 787 O O . ALA A 1 101 ? -14.853 5.038 32.127 1.00 73.75 101 ALA A O 1
ATOM 788 N N . GLU A 1 102 ? -12.775 4.779 31.347 1.00 71.19 102 GLU A N 1
ATOM 789 C CA . GLU A 1 102 ? -12.229 4.192 32.585 1.00 71.19 102 GLU A CA 1
ATOM 790 C C . GLU A 1 102 ? -11.812 5.238 33.636 1.00 71.19 102 GLU A C 1
ATOM 792 O O . GLU A 1 102 ? -11.559 4.884 34.789 1.00 71.19 102 GLU A O 1
ATOM 797 N N . VAL A 1 103 ? -11.657 6.505 33.237 1.00 73.12 103 VAL A N 1
ATOM 798 C CA . VAL A 1 103 ? -11.169 7.589 34.108 1.00 73.12 103 VAL A CA 1
ATOM 799 C C . VAL A 1 103 ? -12.317 8.359 34.781 1.00 73.12 103 VAL A C 1
ATOM 801 O O . VAL A 1 103 ? -12.075 9.019 35.794 1.00 73.12 103 VAL A O 1
ATOM 804 N N . GLU A 1 104 ? -13.540 8.262 34.251 1.00 55.75 104 GLU A N 1
ATOM 805 C CA . GLU A 1 104 ? -14.788 8.726 34.894 1.00 55.75 104 GLU A CA 1
ATOM 806 C C . GLU A 1 104 ? -15.349 7.700 35.889 1.00 55.75 104 GLU A C 1
ATOM 808 O O . GLU A 1 104 ? -15.813 8.143 36.968 1.00 55.75 104 GLU A O 1
#

Foldseek 3Di:
DVVVVVVVVVCVVLVVVLVVVLVVQCVVCVVVLVVVCVVPPLVVSLVVLCVLQVQLVVLVVCCVPVVDDPVSNSVSNSSNSHVSVSSVVVVVVVVVVVVVVVVD

Sequence (104 aa):
MDYCQAAINDNLFWSSVIGAAGSFLHFALGPFLGALSDSIGRRPVIVLCSLLGYPSLLALMLFVYRNTSLYYTFALLPLAELPVLAIWFAFIVDLMEERSAEVE